Protein AF-A0A127SMF2-F1 (afdb_monomer_lite)

Foldseek 3Di:
DPDPDPVDDLCPDPCSCLDCVNPVVSDDDCCVVDPPDDDDDPPDDDDDDCPDDPPDDDDD

Secondary structure (DSSP, 8-state):
-TT--TT--GGGSTTGGGSTTT-GGGS--HHHH---S----TT-----------------

Radius of gyration: 21.11 Å; chains: 1; bounding box: 39×36×50 Å

Structure (mmCIF, N/CA/C/O backbone):
data_AF-A0A127SMF2-F1
#
_entry.id   AF-A0A127SMF2-F1
#
loop_
_atom_site.group_PDB
_atom_site.id
_atom_site.type_symbol
_atom_site.label_atom_id
_atom_site.label_alt_id
_atom_site.label_comp_id
_atom_site.label_asym_id
_atom_site.label_entity_id
_atom_site.label_seq_id
_atom_site.pdbx_PDB_ins_code
_atom_site.Cartn_x
_atom_site.Cartn_y
_atom_site.Cartn_z
_atom_site.occupancy
_atom_site.B_iso_or_equiv
_atom_site.auth_seq_id
_atom_site.auth_comp_id
_atom_site.auth_asym_id
_atom_site.auth_atom_id
_atom_site.pdbx_PDB_model_num
ATOM 1 N N . VAL A 1 1 ? 7.533 10.531 -16.653 1.00 47.78 1 VAL A N 1
ATOM 2 C CA . VAL A 1 1 ? 7.750 9.137 -16.196 1.00 47.78 1 VAL A CA 1
ATOM 3 C C . VAL A 1 1 ? 8.881 9.130 -15.182 1.00 47.78 1 VAL A C 1
ATOM 5 O O . VAL A 1 1 ? 9.799 9.929 -15.352 1.00 47.78 1 VAL A O 1
ATOM 8 N N . PRO A 1 2 ? 8.780 8.351 -14.096 1.00 62.31 2 PRO A N 1
ATOM 9 C CA . PRO A 1 2 ? 9.744 8.403 -13.006 1.00 62.31 2 PRO A CA 1
ATOM 10 C C . PRO A 1 2 ? 11.114 7.956 -13.529 1.00 62.31 2 PRO A C 1
ATOM 12 O O . PRO A 1 2 ? 11.217 6.938 -14.200 1.00 62.31 2 PRO A O 1
ATOM 15 N N . PHE A 1 3 ? 12.128 8.787 -13.282 1.00 56.72 3 PHE A N 1
ATOM 16 C CA . PHE A 1 3 ? 13.559 8.545 -13.506 1.00 56.72 3 PHE A CA 1
ATOM 17 C C . PHE A 1 3 ? 13.918 7.742 -14.769 1.00 56.72 3 PHE A C 1
ATOM 19 O O . PHE A 1 3 ? 14.418 6.622 -14.687 1.00 56.72 3 PHE A O 1
ATOM 26 N N . LEU A 1 4 ? 13.734 8.343 -15.950 1.00 61.62 4 LEU A N 1
ATOM 27 C CA . LEU A 1 4 ? 14.352 7.833 -17.174 1.00 61.62 4 LEU A CA 1
ATOM 28 C C . LEU A 1 4 ? 15.848 8.192 -17.144 1.00 61.62 4 LEU A C 1
ATOM 30 O O . LEU A 1 4 ? 16.256 9.269 -17.569 1.00 61.62 4 LEU A O 1
ATOM 34 N N . SER A 1 5 ? 16.654 7.330 -16.532 1.00 67.69 5 SER A N 1
ATOM 35 C CA . SER A 1 5 ? 18.110 7.419 -16.582 1.00 67.69 5 SER A CA 1
ATOM 36 C C . SER A 1 5 ? 18.617 6.361 -17.547 1.00 67.69 5 SER A C 1
ATOM 38 O O . SER A 1 5 ? 18.485 5.170 -17.271 1.00 67.69 5 SER A O 1
ATOM 40 N N . ASP A 1 6 ? 19.254 6.780 -18.640 1.00 69.88 6 ASP A N 1
ATOM 41 C CA . ASP A 1 6 ? 19.867 5.865 -19.618 1.00 69.88 6 ASP A CA 1
ATOM 42 C C . ASP A 1 6 ? 20.895 4.922 -18.976 1.00 69.88 6 ASP A C 1
ATOM 44 O O . ASP A 1 6 ? 21.188 3.842 -19.489 1.00 69.88 6 ASP A O 1
ATOM 48 N N . LYS A 1 7 ? 21.443 5.322 -17.825 1.00 78.50 7 LYS A N 1
ATOM 49 C CA . LYS A 1 7 ? 22.463 4.568 -17.102 1.00 78.50 7 LYS A CA 1
ATOM 50 C C . LYS A 1 7 ? 21.896 3.372 -16.334 1.00 78.50 7 LYS A C 1
ATOM 52 O O . LYS A 1 7 ? 22.613 2.390 -16.151 1.00 78.50 7 LYS A O 1
ATOM 57 N N . TYR A 1 8 ? 20.649 3.448 -15.866 1.00 77.06 8 TYR A N 1
ATOM 58 C CA . TYR A 1 8 ? 20.053 2.424 -15.007 1.00 77.06 8 TYR A CA 1
ATOM 59 C C . TYR A 1 8 ? 18.587 2.198 -15.364 1.00 77.06 8 TYR A C 1
ATOM 61 O O . TYR A 1 8 ? 17.693 2.896 -14.894 1.00 77.06 8 TYR A O 1
ATOM 69 N N . ASP A 1 9 ? 18.351 1.164 -16.165 1.00 86.25 9 ASP A N 1
ATOM 70 C CA . ASP A 1 9 ? 17.011 0.675 -16.457 1.00 86.2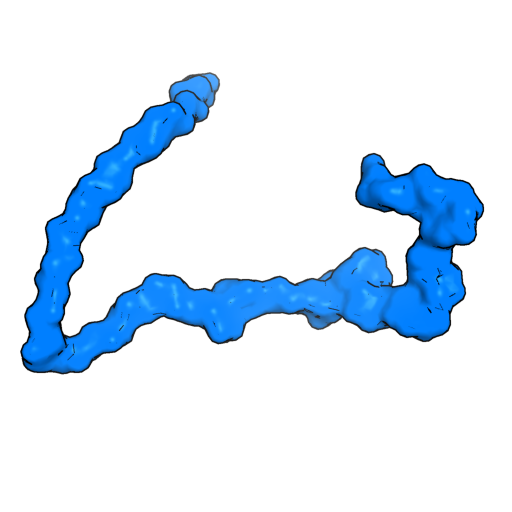5 9 ASP A CA 1
ATOM 71 C C . ASP A 1 9 ? 16.571 -0.302 -15.361 1.00 86.25 9 ASP A C 1
ATOM 73 O O . ASP A 1 9 ? 16.972 -1.471 -15.339 1.00 86.25 9 ASP A O 1
ATOM 77 N N . ILE A 1 10 ? 15.751 0.189 -14.430 1.00 86.38 10 ILE A N 1
ATOM 78 C CA . ILE A 1 10 ? 15.307 -0.603 -13.279 1.00 86.38 10 ILE A CA 1
ATOM 79 C C . ILE A 1 10 ? 14.493 -1.830 -13.712 1.00 86.38 10 ILE A C 1
ATOM 81 O O . ILE A 1 10 ? 14.470 -2.822 -12.983 1.00 86.38 10 ILE A O 1
ATOM 85 N N . THR A 1 11 ? 13.867 -1.792 -14.898 1.00 87.62 11 THR A N 1
ATOM 86 C CA . THR A 1 11 ? 13.029 -2.885 -15.421 1.00 87.62 11 THR A CA 1
ATOM 87 C 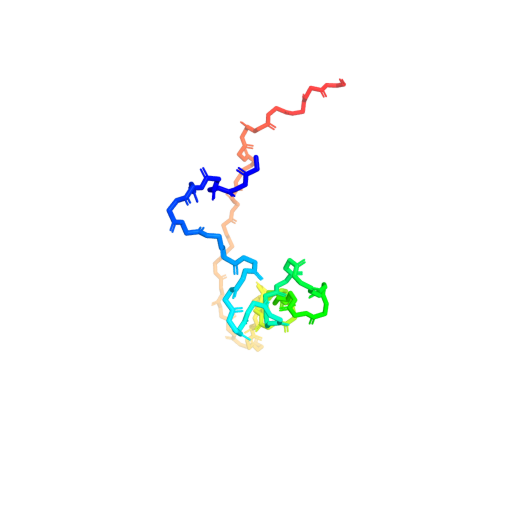C . THR A 1 11 ? 13.841 -4.139 -15.746 1.00 87.62 11 THR A C 1
ATOM 89 O O . THR A 1 11 ? 13.312 -5.249 -15.741 1.00 87.62 11 THR A O 1
ATOM 92 N N . LYS A 1 12 ? 15.153 -3.979 -15.960 1.00 90.06 12 LYS A N 1
ATOM 93 C CA . LYS A 1 12 ? 16.097 -5.065 -16.261 1.00 90.06 12 LYS A CA 1
ATOM 94 C C . LYS A 1 12 ? 16.731 -5.684 -15.016 1.00 90.06 12 LYS A C 1
ATOM 96 O O . LYS A 1 12 ? 17.461 -6.667 -15.129 1.00 90.06 12 LYS A O 1
ATOM 101 N N . HIS A 1 13 ? 16.489 -5.130 -13.828 1.00 90.25 13 HIS A N 1
ATOM 102 C CA . HIS A 1 13 ? 17.047 -5.677 -12.596 1.00 90.25 13 HIS A CA 1
ATOM 103 C C . HIS A 1 13 ? 16.421 -7.056 -12.293 1.00 90.25 13 HIS A C 1
ATOM 105 O O . HIS A 1 13 ? 15.199 -7.194 -12.372 1.00 90.25 13 HIS A O 1
ATOM 111 N N . PRO A 1 14 ? 17.190 -8.080 -11.868 1.00 95.19 14 PRO A N 1
ATOM 112 C CA . PRO A 1 14 ? 16.661 -9.433 -11.618 1.00 95.19 14 PRO A CA 1
ATOM 113 C C . PRO A 1 14 ? 15.525 -9.478 -10.580 1.00 95.19 14 PRO A C 1
ATOM 115 O O . PRO A 1 14 ? 14.679 -10.372 -10.602 1.00 95.19 14 PRO A O 1
ATOM 118 N N . ASN A 1 15 ? 15.480 -8.485 -9.689 1.00 94.88 15 ASN A N 1
ATOM 119 C CA . ASN A 1 15 ? 14.450 -8.343 -8.657 1.00 94.88 15 ASN A CA 1
ATOM 120 C C . ASN A 1 15 ? 13.296 -7.396 -9.039 1.00 94.88 15 ASN A C 1
ATOM 122 O O . ASN A 1 15 ? 12.432 -7.151 -8.202 1.00 94.88 15 ASN A O 1
ATOM 126 N N . TYR A 1 16 ? 13.236 -6.878 -10.272 1.00 94.12 16 TYR A N 1
ATOM 127 C CA . TYR A 1 16 ? 12.179 -5.948 -10.706 1.00 94.12 16 TYR A CA 1
ATOM 128 C C . TYR A 1 16 ? 10.762 -6.518 -10.518 1.00 94.12 16 TYR A C 1
ATOM 130 O O . TYR A 1 16 ? 9.836 -5.797 -10.158 1.00 94.12 16 TYR A O 1
ATOM 138 N N . LYS A 1 17 ? 10.613 -7.843 -10.642 1.00 95.38 17 LYS A N 1
ATOM 139 C CA . LYS A 1 17 ? 9.358 -8.587 -10.430 1.00 95.38 17 LYS A CA 1
ATOM 140 C C . LYS A 1 17 ? 8.686 -8.385 -9.063 1.00 95.38 17 LYS A C 1
ATOM 142 O O . LYS A 1 17 ? 7.533 -8.779 -8.909 1.00 95.38 17 LYS A O 1
ATOM 147 N N . TYR A 1 18 ? 9.393 -7.830 -8.077 1.00 95.62 18 TYR A N 1
ATOM 148 C CA . TYR A 1 18 ? 8.859 -7.551 -6.740 1.00 95.62 18 TYR A CA 1
ATOM 149 C C . TYR A 1 18 ? 8.325 -6.123 -6.576 1.00 95.62 18 TYR A C 1
ATOM 151 O O . TYR A 1 18 ? 7.789 -5.802 -5.521 1.00 95.62 18 TYR A O 1
ATOM 159 N N . LEU A 1 19 ? 8.461 -5.261 -7.586 1.00 93.50 19 LEU A N 1
ATOM 160 C CA . LEU A 1 19 ? 7.922 -3.903 -7.542 1.00 93.50 19 LEU A CA 1
ATOM 161 C C . LEU A 1 19 ? 6.437 -3.885 -7.922 1.00 93.50 19 LEU A C 1
ATOM 163 O O . LEU A 1 19 ? 5.955 -4.764 -8.644 1.00 93.50 19 LEU A O 1
ATOM 167 N N . SER A 1 20 ? 5.724 -2.855 -7.466 1.00 95.00 20 SER A N 1
ATOM 168 C CA . SER A 1 20 ? 4.336 -2.571 -7.858 1.00 95.00 20 SER A CA 1
ATOM 169 C C . SER A 1 20 ? 4.186 -2.352 -9.364 1.00 95.00 20 SER A C 1
ATOM 171 O O . SER A 1 20 ? 3.184 -2.761 -9.942 1.00 95.00 20 SER A O 1
ATOM 173 N N . ASP A 1 21 ? 5.206 -1.771 -10.001 1.00 90.31 21 ASP A N 1
ATOM 174 C CA . ASP A 1 21 ? 5.218 -1.481 -11.439 1.00 90.31 21 ASP A CA 1
ATOM 175 C C . ASP A 1 21 ? 5.213 -2.760 -12.291 1.00 90.31 21 ASP A C 1
ATOM 177 O O . ASP A 1 21 ? 4.666 -2.775 -13.390 1.00 90.31 21 ASP A O 1
ATOM 181 N N . ALA A 1 22 ? 5.796 -3.850 -11.776 1.00 94.44 22 ALA A N 1
ATOM 182 C CA . ALA A 1 22 ? 5.804 -5.150 -12.444 1.00 94.44 22 ALA A CA 1
ATOM 183 C C . ALA A 1 22 ? 4.509 -5.942 -12.202 1.00 94.44 22 ALA A C 1
ATOM 185 O O . ALA A 1 22 ? 4.076 -6.711 -13.061 1.00 94.44 22 ALA A O 1
ATOM 186 N N . ASN A 1 23 ? 3.902 -5.796 -11.020 1.00 95.00 23 ASN A N 1
ATOM 187 C CA . ASN A 1 23 ? 2.639 -6.433 -10.666 1.00 95.00 23 ASN A CA 1
ATOM 188 C C . ASN A 1 23 ? 1.911 -5.600 -9.596 1.00 95.00 23 ASN A C 1
ATOM 190 O O . ASN A 1 23 ? 2.426 -5.489 -8.479 1.00 95.00 23 ASN A O 1
ATOM 194 N N . PRO A 1 24 ? 0.684 -5.111 -9.862 1.00 94.44 24 PRO A N 1
ATOM 195 C CA . PRO A 1 24 ? -0.096 -4.338 -8.894 1.00 94.44 24 PRO A CA 1
ATOM 196 C C . PRO A 1 24 ? -0.314 -5.046 -7.551 1.00 94.44 24 PRO A C 1
ATOM 198 O O . PRO A 1 24 ? -0.481 -4.387 -6.532 1.00 94.44 24 PRO A O 1
ATOM 201 N N . LYS A 1 25 ? -0.263 -6.385 -7.510 1.00 94.25 25 LYS A N 1
ATOM 202 C CA . LYS A 1 25 ? -0.373 -7.165 -6.263 1.00 94.25 25 LYS A CA 1
ATOM 203 C C . LYS A 1 25 ? 0.799 -6.962 -5.300 1.00 94.25 25 LYS A C 1
ATOM 205 O O . LYS A 1 25 ? 0.663 -7.284 -4.125 1.00 94.25 25 LYS A O 1
ATOM 210 N N . ASN A 1 26 ? 1.933 -6.462 -5.787 1.00 94.31 26 ASN A N 1
ATOM 211 C CA . ASN A 1 26 ? 3.083 -6.116 -4.956 1.00 94.31 26 ASN A CA 1
ATOM 212 C C . ASN A 1 26 ? 2.940 -4.725 -4.317 1.00 94.31 26 ASN A C 1
ATOM 214 O O . ASN A 1 26 ? 3.787 -4.344 -3.511 1.00 94.31 26 ASN A O 1
ATOM 218 N N . ALA A 1 27 ? 1.919 -3.943 -4.692 1.00 94.94 27 ALA A N 1
ATOM 219 C CA . ALA A 1 27 ? 1.683 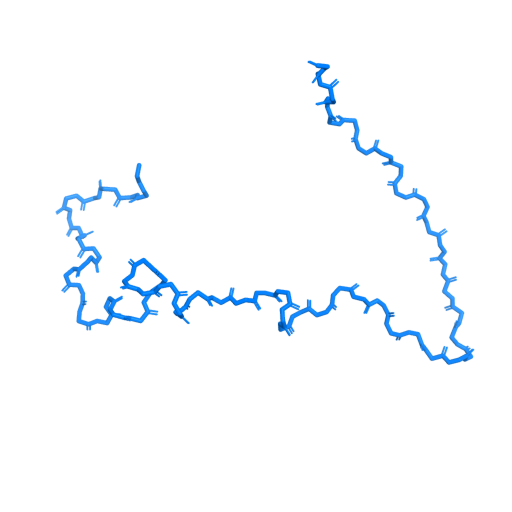-2.642 -4.086 1.00 94.94 27 ALA A CA 1
ATOM 220 C C . ALA A 1 27 ? 1.385 -2.808 -2.592 1.00 94.94 27 ALA A C 1
ATOM 222 O O . ALA A 1 27 ? 0.551 -3.620 -2.186 1.00 94.94 27 ALA A O 1
ATOM 223 N N . PHE A 1 28 ? 2.093 -2.037 -1.771 1.00 93.50 28 PHE A N 1
ATOM 224 C CA . PHE A 1 28 ? 1.878 -2.035 -0.336 1.00 93.50 28 PHE A CA 1
ATOM 225 C C . PHE A 1 28 ? 0.623 -1.225 -0.002 1.00 93.50 28 PHE A C 1
ATOM 227 O O . PHE A 1 28 ? 0.551 -0.030 -0.281 1.00 93.50 28 PHE A O 1
ATOM 234 N N . ASP A 1 29 ? -0.360 -1.889 0.599 1.00 90.75 29 ASP A N 1
ATOM 235 C CA . ASP A 1 29 ? -1.610 -1.275 1.041 1.00 90.75 29 ASP A CA 1
ATOM 236 C C . ASP A 1 29 ? -1.422 -0.639 2.424 1.00 90.75 29 ASP A C 1
ATOM 238 O O . ASP A 1 29 ? -1.567 -1.291 3.458 1.00 90.75 29 ASP A O 1
ATOM 242 N N . ILE A 1 30 ? -1.055 0.642 2.441 1.00 88.88 30 ILE A N 1
ATOM 243 C CA . ILE A 1 30 ? -0.766 1.372 3.680 1.00 88.88 30 ILE A CA 1
ATOM 244 C C . ILE A 1 30 ? -1.974 1.362 4.623 1.00 88.88 30 ILE A C 1
ATOM 246 O O . ILE A 1 30 ? -1.792 1.161 5.820 1.00 88.88 30 ILE A O 1
ATOM 250 N N . GLU A 1 31 ? -3.192 1.527 4.112 1.00 86.25 31 GLU A N 1
ATOM 251 C CA . GLU A 1 31 ? -4.406 1.631 4.933 1.00 86.25 31 GLU A CA 1
ATOM 252 C C . GLU A 1 31 ? -4.709 0.332 5.679 1.00 86.25 31 GLU A C 1
ATOM 254 O O . GLU A 1 31 ? -5.147 0.342 6.834 1.00 86.25 31 GLU A O 1
ATOM 259 N N . LYS A 1 32 ? -4.420 -0.808 5.048 1.00 86.31 32 LYS A N 1
ATOM 260 C CA . LYS A 1 32 ? -4.554 -2.118 5.684 1.00 86.31 32 LYS A CA 1
ATOM 261 C C . LYS A 1 32 ? -3.559 -2.330 6.827 1.00 86.31 32 LYS A C 1
ATOM 263 O O . LYS A 1 32 ? -3.886 -3.028 7.788 1.00 86.31 32 LYS A O 1
ATOM 268 N N . PHE A 1 33 ? -2.349 -1.779 6.721 1.00 86.81 33 PHE A N 1
ATOM 269 C CA . PHE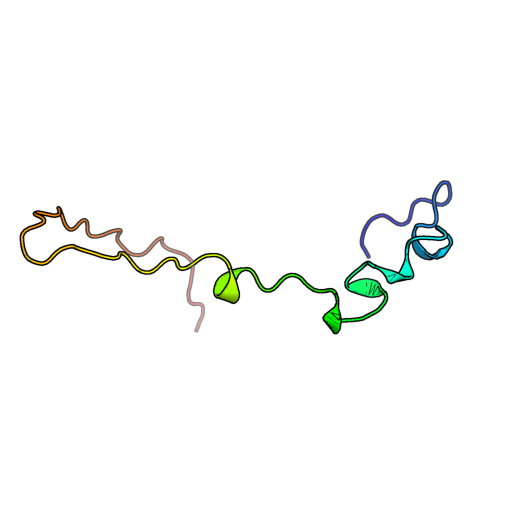 A 1 33 ? -1.275 -2.000 7.698 1.00 86.81 33 PHE A CA 1
ATOM 270 C C . PHE A 1 33 ? -1.161 -0.899 8.757 1.00 86.81 33 PHE A C 1
ATOM 272 O O . PHE A 1 33 ? -0.699 -1.169 9.866 1.00 86.81 33 PHE A O 1
ATOM 279 N N . LEU A 1 34 ? -1.604 0.318 8.454 1.00 87.00 34 LEU A N 1
ATOM 280 C CA . LEU A 1 34 ? -1.562 1.465 9.349 1.00 87.00 34 LEU A CA 1
ATOM 281 C C . LEU A 1 34 ? -2.984 1.985 9.572 1.00 87.00 34 LEU A C 1
ATOM 283 O O . LEU A 1 34 ? -3.537 2.746 8.783 1.00 87.00 34 LEU A O 1
ATOM 287 N N . SER A 1 35 ? -3.582 1.578 10.692 1.00 80.06 35 SER A N 1
ATOM 288 C CA . SER A 1 35 ? -4.846 2.155 11.146 1.00 80.06 35 SER A CA 1
ATOM 289 C C . SER A 1 35 ? -4.593 3.561 11.680 1.00 80.06 35 SER A C 1
ATOM 291 O O . SER A 1 35 ? -4.007 3.714 12.748 1.00 80.06 35 SER A O 1
ATOM 293 N N . THR A 1 36 ? -5.119 4.573 10.997 1.00 78.56 36 THR A N 1
ATOM 294 C CA . THR A 1 36 ? -5.185 5.955 11.506 1.00 78.56 36 THR A CA 1
ATOM 295 C C . THR A 1 36 ? -6.292 6.150 12.546 1.00 78.56 36 THR A C 1
ATOM 297 O O . THR A 1 36 ? -6.405 7.218 13.140 1.00 78.56 36 THR A O 1
ATOM 300 N N . LYS A 1 37 ? -7.118 5.121 12.796 1.00 81.12 37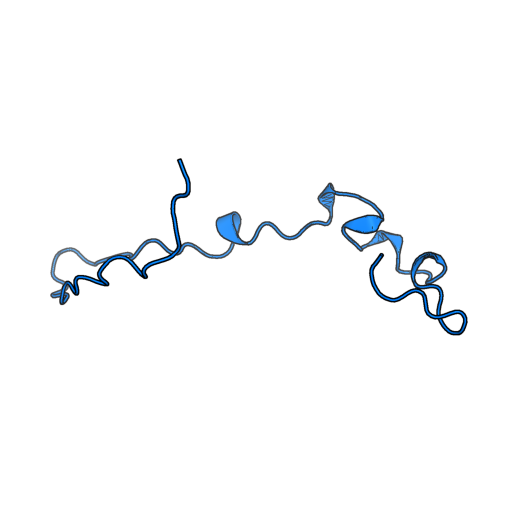 LYS A N 1
ATOM 301 C CA . LYS A 1 37 ? -8.160 5.170 13.826 1.00 81.12 37 LYS A CA 1
ATOM 302 C C . LYS A 1 37 ? -7.527 5.192 15.212 1.00 81.12 37 LYS A C 1
ATOM 304 O O . LYS A 1 37 ? -6.817 4.253 15.584 1.00 81.12 37 LYS A O 1
ATOM 309 N N . LEU A 1 38 ? -7.857 6.225 15.979 1.00 80.69 38 LEU A N 1
ATOM 310 C CA . LEU A 1 38 ? -7.538 6.316 17.395 1.00 80.69 38 LEU A CA 1
ATOM 311 C C . LEU A 1 38 ? -8.278 5.200 18.148 1.00 80.69 38 LEU A C 1
ATOM 313 O O . LEU A 1 38 ? -9.504 5.103 18.086 1.00 80.69 38 LEU A O 1
ATOM 317 N N . LYS A 1 39 ? -7.530 4.321 18.818 1.00 83.31 39 LYS A N 1
ATOM 318 C CA . LYS A 1 39 ? -8.085 3.268 19.677 1.00 83.31 39 LYS A CA 1
ATOM 319 C C . LYS A 1 39 ? -8.017 3.738 21.124 1.00 83.31 39 LYS A C 1
ATOM 321 O O . LYS A 1 39 ? -6.993 3.542 21.767 1.00 83.31 39 LYS A O 1
ATOM 326 N N . LEU A 1 40 ? -9.098 4.349 21.594 1.00 85.62 40 LEU A N 1
ATOM 327 C CA . LEU A 1 40 ? -9.228 4.803 22.975 1.00 85.62 40 LEU A CA 1
ATOM 328 C C . LEU A 1 40 ? -9.609 3.642 23.894 1.00 85.62 40 LEU A C 1
ATOM 330 O O . LEU A 1 40 ? -10.419 2.785 23.520 1.00 85.62 40 LEU A O 1
ATOM 334 N N . LYS A 1 41 ? -9.052 3.620 25.102 1.00 86.81 41 LYS A N 1
ATOM 335 C CA . LYS A 1 41 ? -9.585 2.793 26.194 1.00 86.81 41 LYS A CA 1
ATOM 336 C C . LYS A 1 41 ? -10.823 3.468 26.810 1.00 86.81 41 LYS A C 1
ATOM 338 O O . LYS A 1 41 ? -10.944 4.685 26.710 1.00 86.81 41 LYS A O 1
ATOM 343 N N . PRO A 1 42 ? -11.745 2.715 27.442 1.00 85.62 42 PRO A N 1
ATOM 344 C CA . PRO A 1 42 ? -12.998 3.282 27.954 1.00 85.62 42 PRO A CA 1
ATOM 345 C C . PRO A 1 42 ? -12.814 4.416 28.975 1.00 85.62 42 PRO A C 1
ATOM 347 O O . PRO A 1 42 ? -13.642 5.318 29.033 1.00 85.62 42 PRO A O 1
ATOM 350 N N . GLU A 1 43 ? -11.730 4.392 29.749 1.00 91.38 43 GLU A N 1
ATOM 351 C CA . GLU A 1 43 ? -11.411 5.388 30.779 1.00 91.38 43 GLU A CA 1
ATOM 352 C C . GLU A 1 43 ? -10.340 6.406 30.337 1.00 91.38 43 GLU A C 1
ATOM 354 O O . GLU A 1 43 ? -9.777 7.114 31.169 1.00 91.38 43 GLU A O 1
ATOM 359 N N . GLU A 1 44 ? -9.997 6.457 29.048 1.00 90.31 44 GLU A N 1
ATOM 360 C CA . GLU A 1 44 ? -8.943 7.335 28.534 1.00 90.31 44 GLU A CA 1
ATOM 361 C C . GLU A 1 44 ? -9.484 8.733 28.219 1.00 90.31 44 GLU A C 1
ATOM 363 O O . GLU A 1 44 ? -10.346 8.904 27.356 1.00 90.31 44 GLU A O 1
ATOM 368 N N . GLU A 1 45 ? -8.957 9.744 28.909 1.00 90.88 45 GLU A N 1
ATOM 369 C CA . GLU A 1 45 ? -9.224 11.147 28.596 1.00 90.88 45 GLU A CA 1
ATOM 370 C C . GLU A 1 45 ? -8.407 11.572 27.370 1.00 90.88 45 GLU A C 1
ATOM 372 O O . GLU A 1 45 ? -7.209 11.299 27.276 1.00 90.88 45 GLU A O 1
ATOM 377 N N . PHE A 1 46 ? -9.049 12.255 26.423 1.00 87.00 46 PHE A N 1
ATOM 378 C CA . PHE A 1 46 ? -8.401 12.771 25.221 1.00 87.00 46 PHE A CA 1
ATOM 379 C C . PHE A 1 46 ? -8.877 14.190 24.920 1.00 87.00 46 PHE A C 1
ATOM 381 O O . PHE A 1 46 ? -10.028 14.552 25.168 1.00 87.00 46 PHE A O 1
ATOM 388 N N . GLU A 1 47 ? -7.974 14.992 24.365 1.00 89.69 47 GLU A N 1
ATOM 389 C CA . GLU A 1 47 ? -8.256 16.364 23.962 1.00 89.69 47 GLU A CA 1
ATOM 390 C C . GLU A 1 47 ? -8.626 16.400 22.476 1.00 89.69 47 GLU A C 1
ATOM 392 O O . GLU A 1 47 ? -7.958 15.796 21.632 1.00 89.69 47 GLU A O 1
ATOM 397 N N . VAL A 1 48 ? -9.725 17.082 22.156 1.00 87.81 48 VAL A N 1
ATOM 398 C CA . VAL A 1 48 ? -10.209 17.227 20.781 1.00 87.81 48 VAL A CA 1
ATOM 399 C C . VAL A 1 48 ? -9.794 18.592 20.263 1.00 87.81 48 VAL A C 1
ATOM 401 O O . VAL A 1 48 ? -10.216 19.618 20.792 1.00 87.81 48 VAL A O 1
ATOM 404 N N . PHE A 1 49 ? -9.004 18.591 19.194 1.00 88.31 49 PHE A N 1
ATOM 405 C CA . PHE A 1 49 ? -8.608 19.803 18.491 1.00 88.31 49 PHE A CA 1
ATOM 406 C C . PHE A 1 49 ? -9.362 19.908 17.168 1.00 88.31 49 PHE A C 1
ATOM 408 O O . PHE A 1 49 ? -9.385 18.958 16.384 1.00 88.31 49 PHE A O 1
ATOM 415 N N . ASP A 1 50 ? -9.943 21.076 16.904 1.00 86.69 50 ASP A N 1
ATOM 416 C CA . ASP A 1 50 ? -10.464 21.407 15.582 1.00 86.69 50 ASP A CA 1
ATOM 417 C C . ASP A 1 50 ? -9.292 21.822 14.682 1.00 86.69 50 ASP A C 1
ATOM 419 O O . ASP A 1 50 ? -8.729 22.914 14.803 1.00 86.69 50 ASP A O 1
ATOM 423 N N . ALA A 1 51 ? -8.871 20.908 13.809 1.00 79.69 51 ALA A N 1
ATOM 424 C CA . ALA A 1 51 ? -7.859 21.166 12.796 1.00 79.69 51 ALA A CA 1
ATOM 425 C C . ALA A 1 51 ? -8.524 21.850 11.595 1.00 79.69 51 ALA A C 1
ATOM 427 O O . ALA A 1 51 ? -8.689 21.217 10.552 1.00 79.69 51 ALA A O 1
ATOM 428 N N . GLY A 1 52 ? -8.958 23.103 11.781 1.00 76.12 52 GLY A N 1
ATOM 429 C CA . GLY A 1 52 ? -9.779 23.855 10.827 1.00 76.12 52 GLY A CA 1
ATOM 430 C C . GLY A 1 52 ? -9.369 23.671 9.361 1.00 76.12 52 GLY A C 1
ATOM 431 O O . GLY A 1 52 ? -8.193 23.470 9.058 1.00 76.12 52 GLY A O 1
ATOM 432 N N . ALA A 1 53 ? -10.349 23.736 8.450 1.00 63.69 53 ALA A N 1
ATOM 433 C CA . ALA A 1 53 ? -10.154 23.483 7.024 1.00 63.69 53 ALA A CA 1
ATOM 434 C C . ALA A 1 53 ? -8.909 24.213 6.495 1.00 63.69 53 ALA A C 1
ATOM 436 O O . ALA A 1 53 ? -8.883 25.443 6.404 1.00 63.69 53 ALA A O 1
ATOM 437 N N . ALA A 1 54 ? -7.867 23.456 6.142 1.00 62.22 54 ALA A N 1
ATOM 438 C CA . ALA A 1 54 ? -6.764 24.010 5.382 1.00 62.22 54 ALA A CA 1
ATOM 439 C C . ALA A 1 54 ? -7.367 24.528 4.074 1.00 62.22 54 ALA A C 1
ATOM 441 O O . ALA A 1 54 ? -7.942 23.750 3.316 1.00 62.22 54 ALA A O 1
ATOM 442 N N . ALA A 1 55 ? -7.301 25.841 3.851 1.00 57.69 55 ALA A N 1
ATOM 443 C CA . ALA A 1 55 ? -7.820 26.494 2.659 1.00 57.69 55 ALA A CA 1
ATOM 444 C C . ALA A 1 55 ? -7.088 25.971 1.407 1.00 57.69 55 ALA A C 1
ATOM 446 O O . ALA A 1 55 ? -6.102 26.546 0.955 1.00 57.69 55 ALA A O 1
ATOM 447 N N . GLY A 1 56 ? -7.554 24.846 0.871 1.00 57.22 56 GLY A N 1
ATOM 448 C CA . GLY A 1 56 ? -7.255 24.326 -0.453 1.00 57.22 56 GLY A CA 1
ATOM 449 C C . GLY A 1 56 ? -8.514 24.476 -1.294 1.00 57.22 56 GLY A C 1
ATOM 450 O O . GLY A 1 56 ? -9.531 23.864 -0.997 1.00 57.22 56 GLY A O 1
ATOM 451 N N . SER A 1 57 ? -8.445 25.350 -2.291 1.00 54.97 57 SER A N 1
ATOM 452 C CA . SER A 1 57 ? -9.522 25.757 -3.195 1.00 54.97 57 SER A CA 1
ATOM 453 C C . SER A 1 57 ? -10.380 24.602 -3.735 1.00 54.97 57 SER A C 1
ATOM 455 O O . SER A 1 57 ? -9.921 23.839 -4.586 1.00 54.97 57 SER A O 1
ATOM 457 N N . GLU A 1 58 ? -11.654 24.556 -3.341 1.00 54.78 58 GLU A N 1
ATOM 458 C CA . GLU A 1 58 ? -12.729 24.129 -4.240 1.00 54.7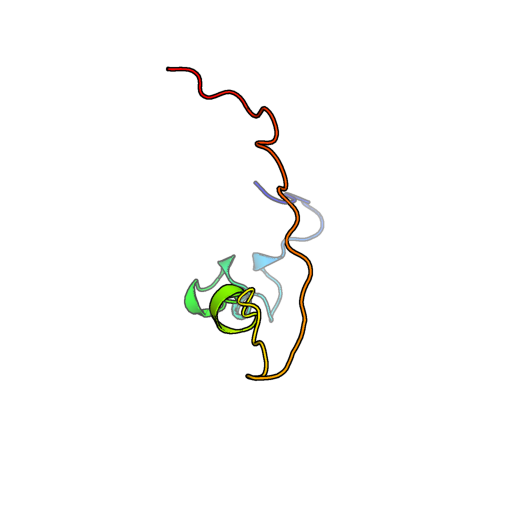8 58 GLU A CA 1
ATOM 459 C C . GLU A 1 58 ? -12.914 25.249 -5.276 1.00 54.78 58 GLU A C 1
ATOM 461 O O . GLU A 1 58 ? -13.435 26.321 -4.967 1.00 54.78 58 GLU A O 1
ATOM 466 N N . SER A 1 59 ? -12.428 25.027 -6.498 1.00 45.81 59 SER A N 1
ATOM 467 C CA . SER A 1 59 ? -12.974 25.717 -7.667 1.00 45.81 59 SER A CA 1
ATOM 468 C C . SER A 1 59 ? -14.163 24.898 -8.153 1.00 45.81 59 SER A C 1
ATOM 470 O O . SER A 1 59 ? -14.029 23.693 -8.362 1.00 45.81 59 SER A O 1
ATOM 472 N N . ALA A 1 60 ? -15.293 25.595 -8.248 1.00 41.75 60 ALA A N 1
ATOM 473 C CA . ALA A 1 60 ? -16.615 25.128 -8.650 1.00 41.75 60 ALA A CA 1
ATOM 474 C C . ALA A 1 60 ? -16.665 24.371 -9.986 1.00 41.75 60 ALA A C 1
ATOM 476 O O . ALA A 1 60 ? -15.799 24.624 -10.856 1.00 41.75 60 ALA A O 1
#

Sequence (60 aa):
VPFLSDKYDITKHPNYKYLSDANPKNAFDIEKFLSTKLKLKPEEEFEVFDAGAAAGSESA

pLDDT: mean 81.18, std 14.45, range [41.75, 95.62]